Protein AF-A0A930R3G9-F1 (afdb_monomer_lite)

Secondary structure (DSSP, 8-state):
-----------HHHHHHHH-SEEEEEEETTEEEEEEESSHHHHHHHHHHHHTTSEEEEEEE--HHHHHHHHHT--TT-

Structure (mmCIF, N/CA/C/O backbone):
data_AF-A0A930R3G9-F1
#
_entry.id   AF-A0A930R3G9-F1
#
loop_
_atom_site.group_PDB
_atom_site.id
_atom_site.type_symbol
_atom_site.label_atom_id
_atom_site.label_alt_id
_atom_site.label_comp_id
_atom_site.label_asym_id
_atom_site.label_entity_id
_atom_site.label_seq_id
_atom_site.pdbx_PDB_ins_code
_atom_site.Cartn_x
_atom_site.Cartn_y
_atom_site.Cartn_z
_atom_site.occupancy
_atom_site.B_iso_or_equiv
_atom_site.auth_seq_id
_atom_site.auth_comp_id
_atom_site.auth_asym_id
_atom_site.auth_atom_id
_atom_site.pdbx_PDB_model_num
ATOM 1 N N . ILE A 1 1 ? -26.434 -15.096 -3.829 1.00 39.09 1 ILE A N 1
ATOM 2 C CA . ILE A 1 1 ? -26.590 -14.005 -2.837 1.00 39.09 1 ILE A CA 1
ATOM 3 C C . ILE A 1 1 ? -26.303 -14.604 -1.467 1.00 39.09 1 ILE A C 1
ATOM 5 O O . ILE A 1 1 ? -27.183 -15.216 -0.891 1.00 39.09 1 ILE A O 1
ATOM 9 N N . ASN A 1 2 ? -25.062 -14.487 -1.000 1.00 36.34 2 ASN A N 1
ATOM 10 C CA . ASN A 1 2 ? -24.726 -14.518 0.422 1.00 36.34 2 ASN A CA 1
ATOM 11 C C . ASN A 1 2 ? -24.072 -13.159 0.678 1.00 36.34 2 ASN A C 1
ATOM 13 O O . ASN A 1 2 ? -22.894 -12.949 0.402 1.00 36.34 2 ASN A O 1
ATOM 17 N N . LYS A 1 3 ? -24.933 -12.187 0.990 1.00 46.91 3 LYS A N 1
ATOM 18 C CA . LYS A 1 3 ? -24.596 -10.802 1.313 1.00 46.91 3 LYS A CA 1
ATOM 19 C C . LYS A 1 3 ? -24.355 -10.741 2.819 1.00 46.91 3 LYS A C 1
ATOM 21 O O . LYS A 1 3 ? -25.288 -10.993 3.570 1.00 46.91 3 LYS A O 1
ATOM 26 N N . GLY A 1 4 ? -23.149 -10.365 3.233 1.00 48.53 4 GLY A N 1
ATOM 27 C CA . GLY A 1 4 ? -22.912 -9.875 4.591 1.00 48.53 4 GLY A CA 1
ATOM 28 C C . GLY A 1 4 ? -22.571 -10.933 5.635 1.00 48.53 4 GLY A C 1
ATOM 29 O O . GLY A 1 4 ? -23.209 -10.971 6.682 1.00 48.53 4 GLY A O 1
ATOM 30 N N . GLN A 1 5 ? -21.521 -11.728 5.413 1.00 44.62 5 GLN A N 1
ATOM 31 C CA . GLN A 1 5 ? -20.760 -12.184 6.575 1.00 44.62 5 GLN A CA 1
ATOM 32 C C . GLN A 1 5 ? -19.994 -10.970 7.097 1.00 44.62 5 GLN A C 1
ATOM 34 O O . GLN A 1 5 ? -19.097 -10.467 6.421 1.00 44.62 5 GLN A O 1
ATOM 39 N N . LEU A 1 6 ? -20.427 -10.473 8.257 1.00 46.47 6 LEU A N 1
ATOM 40 C CA . LEU A 1 6 ? -19.655 -9.596 9.127 1.00 46.47 6 LEU A CA 1
ATOM 41 C C . LEU A 1 6 ? -18.322 -10.300 9.402 1.00 46.47 6 LEU A C 1
ATOM 43 O O . LEU A 1 6 ? -18.225 -11.120 10.310 1.00 46.47 6 LEU A O 1
ATOM 47 N N . VAL A 1 7 ? -17.328 -10.042 8.548 1.00 46.88 7 VAL A N 1
ATOM 48 C CA . VAL A 1 7 ? -15.931 -10.176 8.945 1.00 46.88 7 VAL A CA 1
ATOM 49 C C . VAL A 1 7 ? -15.782 -9.238 10.128 1.00 46.88 7 VAL A C 1
ATOM 51 O O . VAL A 1 7 ? -16.177 -8.075 10.062 1.00 46.88 7 VAL A O 1
ATOM 54 N N . ASP A 1 8 ? -15.362 -9.850 11.219 1.00 44.53 8 ASP A N 1
ATOM 55 C CA . ASP A 1 8 ? -15.244 -9.327 12.563 1.00 44.53 8 ASP A CA 1
ATOM 56 C C . ASP A 1 8 ? -14.899 -7.830 12.611 1.00 44.53 8 ASP A C 1
ATOM 58 O O . ASP A 1 8 ? -14.039 -7.338 11.881 1.00 44.53 8 ASP A O 1
ATOM 62 N N . LEU A 1 9 ? -15.634 -7.119 13.466 1.00 46.78 9 LEU A N 1
ATOM 63 C CA . LEU A 1 9 ? -15.673 -5.669 13.661 1.00 46.78 9 LEU A CA 1
ATOM 64 C C . LEU A 1 9 ? -14.369 -5.096 14.250 1.00 46.78 9 LEU A C 1
ATOM 66 O O . LEU A 1 9 ? -14.414 -4.268 15.159 1.00 46.78 9 LEU A O 1
ATOM 70 N N . GLN A 1 10 ? -13.200 -5.463 13.736 1.00 50.59 10 GLN A N 1
ATOM 71 C CA . GLN A 1 10 ? -12.075 -4.543 13.822 1.00 50.59 10 GLN A CA 1
ATOM 72 C C . GLN A 1 10 ? -12.434 -3.375 12.907 1.00 50.59 10 GLN A C 1
ATOM 74 O O . GLN A 1 10 ? -12.621 -3.517 11.698 1.00 50.59 10 GLN A O 1
ATOM 79 N N . THR A 1 11 ? -12.703 -2.222 13.514 1.00 59.25 11 THR A N 1
ATOM 80 C CA . THR A 1 11 ? -13.106 -1.041 12.755 1.00 59.25 11 THR A CA 1
ATOM 81 C C . THR A 1 11 ? -12.053 -0.749 11.678 1.00 59.25 11 THR A C 1
ATOM 83 O O . THR A 1 11 ? -10.875 -1.041 11.876 1.00 59.25 11 THR A O 1
ATOM 86 N N . PRO A 1 12 ? -12.419 -0.137 10.541 1.00 59.94 12 PRO A N 1
ATOM 87 C CA . PRO A 1 12 ? -11.437 0.274 9.533 1.00 59.94 12 PRO A CA 1
ATOM 88 C C . PRO A 1 12 ? -10.292 1.131 10.112 1.00 59.94 12 PRO A C 1
ATOM 90 O O . PRO A 1 12 ? -9.214 1.198 9.533 1.00 59.94 12 PRO A O 1
ATOM 93 N N . GLN A 1 13 ? -10.512 1.759 11.271 1.00 62.00 13 GLN A N 1
ATOM 94 C CA . GLN A 1 13 ? -9.498 2.474 12.044 1.00 62.00 13 GLN A CA 1
ATOM 95 C C . GLN A 1 13 ? -8.478 1.523 12.688 1.00 62.00 13 GLN A C 1
ATOM 97 O O . GLN A 1 13 ? -7.282 1.745 12.533 1.00 62.00 13 GLN A O 1
ATOM 102 N N . ASP A 1 14 ? -8.938 0.444 13.323 1.00 65.94 14 ASP A N 1
ATOM 103 C CA . ASP A 1 14 ? -8.095 -0.601 13.920 1.00 65.94 14 ASP A CA 1
ATOM 104 C C . ASP A 1 14 ? -7.211 -1.276 12.856 1.00 65.94 14 ASP A C 1
ATOM 106 O O . ASP A 1 14 ? -6.023 -1.514 13.061 1.00 65.94 14 ASP A O 1
ATOM 110 N N . PHE A 1 15 ? -7.753 -1.467 11.650 1.00 66.38 15 PHE A N 1
ATOM 111 C CA . PHE A 1 15 ? -6.971 -1.952 10.515 1.00 66.38 15 PHE A CA 1
ATOM 112 C C . PHE A 1 15 ? -6.004 -0.918 9.943 1.00 66.38 15 PHE A C 1
ATOM 114 O O . PHE A 1 15 ? -4.910 -1.295 9.547 1.00 66.38 15 PHE A O 1
ATOM 121 N N . CYS A 1 16 ? -6.342 0.374 9.914 1.00 66.00 16 CYS A N 1
ATOM 122 C CA . CYS A 1 16 ? -5.357 1.413 9.592 1.00 66.00 16 CYS A CA 1
ATOM 123 C C . CYS A 1 16 ? -4.189 1.404 10.594 1.00 66.00 16 CYS A C 1
ATOM 125 O O . CYS A 1 16 ? -3.036 1.601 10.203 1.00 66.00 16 CYS A O 1
ATOM 127 N N . GLU A 1 17 ? -4.468 1.167 11.880 1.00 69.62 17 GLU A N 1
ATOM 128 C CA . GLU A 1 17 ? -3.430 1.030 12.904 1.00 69.62 17 GLU A CA 1
ATOM 129 C C . GLU A 1 17 ? -2.612 -0.255 12.737 1.00 69.62 17 GLU A C 1
ATOM 131 O O . GLU A 1 17 ? -1.390 -0.198 12.879 1.00 69.62 17 GLU A O 1
ATOM 136 N N . ALA A 1 18 ? -3.252 -1.372 12.374 1.00 72.75 18 ALA A N 1
ATOM 137 C CA . ALA A 1 18 ? -2.615 -2.674 12.171 1.00 72.75 18 ALA A CA 1
ATOM 138 C C . ALA A 1 18 ? -1.865 -2.815 10.832 1.00 72.75 18 ALA A C 1
ATOM 140 O O . ALA A 1 18 ? -0.874 -3.535 10.771 1.00 72.75 18 ALA A O 1
ATOM 141 N N . LEU A 1 19 ? -2.304 -2.135 9.771 1.00 76.81 19 LEU A N 1
ATOM 142 C CA . LEU A 1 19 ? -1.651 -2.139 8.456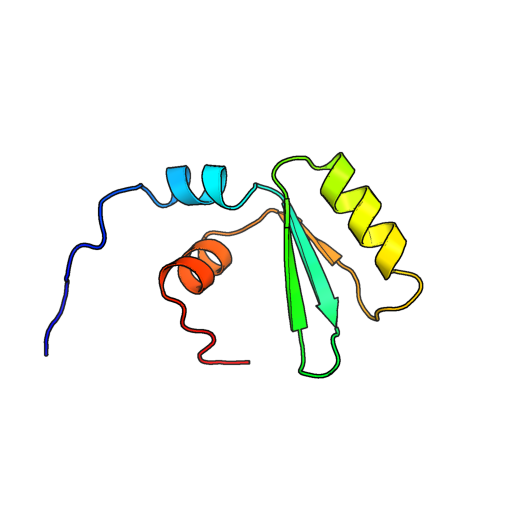 1.00 76.81 19 LEU A CA 1
ATOM 143 C C . LEU A 1 19 ? -0.447 -1.188 8.438 1.00 76.81 19 LEU A C 1
ATOM 145 O O . LEU A 1 19 ? 0.550 -1.437 7.768 1.00 76.81 19 LEU A O 1
ATOM 149 N N . GLY A 1 20 ? -0.532 -0.103 9.205 1.00 82.31 20 GLY A N 1
ATOM 150 C CA . GLY A 1 20 ? 0.472 0.948 9.256 1.00 82.31 20 GLY A CA 1
ATOM 151 C C . GLY A 1 20 ? 0.008 2.202 8.526 1.00 82.31 20 GLY A C 1
ATOM 152 O O . GLY A 1 20 ? -0.683 2.148 7.511 1.00 82.31 20 GLY A O 1
ATOM 153 N N . ARG A 1 21 ? 0.395 3.367 9.054 1.00 85.31 21 ARG A N 1
ATOM 154 C CA . ARG A 1 21 ? -0.061 4.685 8.575 1.00 85.31 21 ARG A CA 1
ATOM 155 C C . ARG A 1 21 ? 0.662 5.177 7.323 1.00 85.31 21 ARG A C 1
ATOM 157 O O . ARG A 1 21 ? 0.252 6.182 6.740 1.00 85.31 21 ARG A O 1
ATOM 164 N N . HIS A 1 22 ? 1.736 4.505 6.923 1.00 90.44 22 HIS A N 1
ATOM 165 C CA . HIS A 1 22 ? 2.568 4.896 5.795 1.00 90.44 22 HIS A CA 1
ATOM 166 C C . HIS A 1 22 ? 2.628 3.776 4.763 1.00 90.44 22 HIS A C 1
ATOM 168 O O . HIS A 1 22 ? 2.919 2.635 5.104 1.00 90.44 22 HIS A O 1
ATOM 174 N N . ALA A 1 23 ? 2.426 4.124 3.498 1.00 91.00 23 ALA A N 1
ATOM 175 C CA . ALA A 1 23 ? 2.550 3.227 2.365 1.00 91.00 23 ALA A CA 1
ATOM 176 C C . ALA A 1 23 ? 3.662 3.726 1.437 1.00 91.00 23 ALA A C 1
ATOM 178 O O . ALA A 1 23 ? 3.726 4.911 1.096 1.00 91.00 23 ALA A O 1
ATOM 179 N N . VAL A 1 24 ? 4.535 2.816 1.022 1.00 92.81 24 VAL A N 1
ATOM 180 C CA . VAL A 1 24 ? 5.477 3.027 -0.078 1.00 92.81 24 VAL A CA 1
ATOM 181 C C . VAL A 1 24 ? 4.925 2.292 -1.286 1.00 92.81 24 VAL A C 1
ATOM 183 O O . VAL A 1 24 ? 4.708 1.089 -1.213 1.00 92.81 24 VAL A O 1
ATOM 186 N N . GLU A 1 25 ? 4.698 3.012 -2.376 1.00 92.12 25 GLU A N 1
ATOM 187 C CA . GLU A 1 25 ? 4.244 2.494 -3.668 1.00 92.12 25 GLU A CA 1
ATOM 188 C C . GLU A 1 25 ? 5.385 2.604 -4.679 1.00 92.12 25 GLU A C 1
ATOM 190 O O . GLU A 1 25 ? 6.121 3.589 -4.661 1.00 92.12 25 GLU A O 1
ATOM 195 N N . TRP A 1 26 ? 5.556 1.611 -5.548 1.00 93.56 26 TRP A N 1
ATOM 196 C CA . TRP A 1 26 ? 6.539 1.646 -6.632 1.00 93.56 26 TRP A CA 1
ATOM 197 C C . TRP A 1 26 ? 6.057 0.859 -7.849 1.00 93.56 26 TRP A C 1
ATOM 199 O O . TRP A 1 26 ? 5.162 0.018 -7.752 1.00 93.56 26 TRP A O 1
ATOM 209 N N . ASP A 1 27 ? 6.655 1.131 -9.006 1.00 90.75 27 ASP A N 1
ATOM 210 C CA . ASP A 1 27 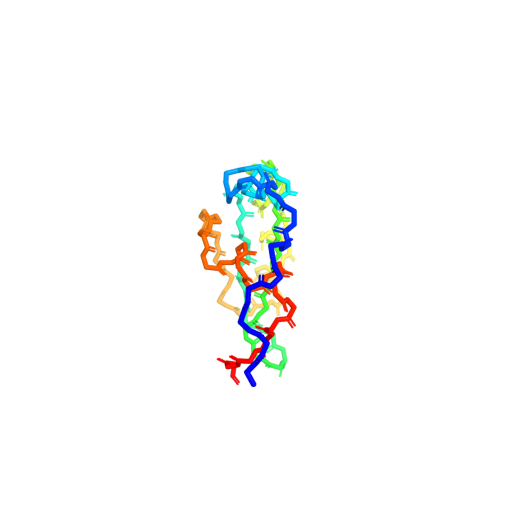? 6.406 0.368 -10.226 1.00 90.75 27 ASP A CA 1
ATOM 211 C C . ASP A 1 27 ? 7.253 -0.913 -10.198 1.00 90.75 27 ASP A C 1
ATOM 213 O O . ASP A 1 27 ? 8.487 -0.868 -10.170 1.00 90.75 27 ASP A O 1
ATOM 217 N N . GLY A 1 28 ? 6.583 -2.059 -10.103 1.00 84.44 28 GLY A N 1
ATOM 218 C CA . GLY A 1 28 ? 7.182 -3.387 -10.143 1.00 84.44 28 GLY A CA 1
ATOM 219 C C . GLY A 1 28 ? 6.981 -4.060 -11.502 1.00 84.44 28 GLY A C 1
ATOM 220 O O . GLY A 1 28 ? 6.282 -3.562 -12.378 1.00 84.44 28 GLY A O 1
ATOM 221 N N . ALA A 1 29 ? 7.573 -5.244 -11.668 1.00 80.19 29 ALA A N 1
ATOM 222 C CA . ALA A 1 29 ? 7.537 -5.978 -12.937 1.00 80.19 29 ALA A CA 1
ATOM 223 C C . ALA A 1 29 ? 6.121 -6.383 -13.404 1.00 80.19 29 ALA A C 1
ATOM 225 O O . ALA A 1 29 ? 5.908 -6.544 -14.601 1.00 80.19 29 ALA A O 1
ATOM 226 N N . ASP A 1 30 ? 5.179 -6.540 -12.471 1.00 79.88 30 ASP A N 1
ATOM 227 C CA . ASP A 1 30 ? 3.788 -6.960 -12.724 1.00 79.88 30 ASP A CA 1
ATOM 228 C C . ASP A 1 30 ? 2.791 -5.791 -12.564 1.00 79.88 30 ASP A C 1
ATOM 230 O O . ASP A 1 30 ? 1.584 -5.985 -12.471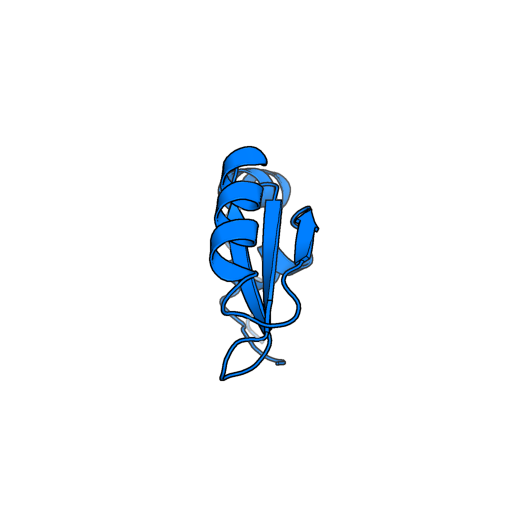 1.00 79.88 30 ASP A O 1
ATOM 234 N N . GLY A 1 31 ? 3.303 -4.556 -12.489 1.00 83.75 31 GLY A N 1
ATOM 235 C CA . GLY A 1 31 ? 2.532 -3.348 -12.203 1.00 83.75 31 GLY A CA 1
ATOM 236 C C . GLY A 1 31 ? 2.859 -2.747 -10.835 1.00 83.75 31 GLY A C 1
ATOM 237 O O . GLY A 1 31 ? 3.925 -2.981 -10.262 1.00 83.75 31 GLY A O 1
ATOM 238 N N . ARG A 1 32 ? 1.950 -1.925 -10.304 1.00 86.00 32 ARG A N 1
ATOM 239 C CA . ARG A 1 32 ? 2.171 -1.209 -9.042 1.00 86.00 32 ARG A CA 1
ATOM 240 C C . ARG A 1 32 ? 2.249 -2.164 -7.860 1.00 86.00 32 ARG A C 1
ATOM 242 O O . ARG A 1 32 ? 1.313 -2.909 -7.576 1.00 86.00 32 ARG A O 1
ATOM 249 N N . ALA A 1 33 ? 3.349 -2.064 -7.133 1.00 87.62 33 ALA A N 1
ATOM 250 C CA . ALA A 1 33 ? 3.572 -2.737 -5.871 1.00 87.62 33 ALA A CA 1
ATOM 251 C C . ALA A 1 33 ? 3.505 -1.732 -4.718 1.00 87.62 33 ALA A C 1
ATOM 253 O O . ALA A 1 33 ? 3.739 -0.535 -4.889 1.00 87.62 33 ALA A O 1
ATOM 254 N N . TYR A 1 34 ? 3.169 -2.232 -3.535 1.00 87.44 34 TYR A N 1
ATOM 255 C CA . TYR A 1 34 ? 3.013 -1.419 -2.340 1.00 87.44 34 TYR A CA 1
ATOM 256 C C . TYR A 1 34 ? 3.476 -2.175 -1.098 1.00 87.44 34 TYR A C 1
ATOM 258 O O . TYR A 1 34 ? 3.432 -3.405 -1.033 1.00 87.44 34 TYR A O 1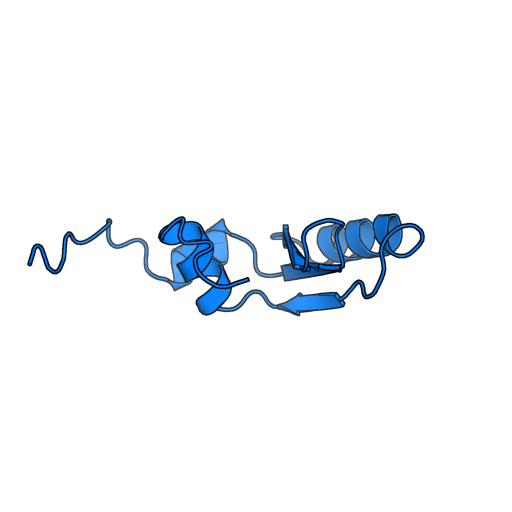
ATOM 266 N N . ARG A 1 35 ? 3.936 -1.419 -0.101 1.00 88.56 35 ARG A N 1
ATOM 267 C CA . ARG A 1 35 ? 4.325 -1.929 1.213 1.00 88.56 35 ARG A CA 1
ATOM 268 C C . ARG A 1 35 ? 3.956 -0.936 2.299 1.00 88.56 35 ARG A C 1
ATOM 270 O O . ARG A 1 35 ? 4.237 0.255 2.168 1.00 88.56 35 ARG A O 1
ATOM 277 N N . PHE A 1 36 ? 3.378 -1.446 3.378 1.00 88.88 36 PHE A N 1
ATOM 278 C CA . PHE A 1 36 ? 2.912 -0.642 4.498 1.00 88.88 36 PHE A CA 1
ATOM 279 C C . PHE A 1 36 ? 3.888 -0.672 5.676 1.00 88.88 36 PHE A C 1
ATOM 281 O O . PHE A 1 36 ? 4.618 -1.643 5.884 1.00 88.88 36 PHE A O 1
ATOM 288 N N . PHE A 1 37 ? 3.907 0.427 6.422 1.00 90.31 37 PHE A N 1
ATOM 289 C CA . PHE A 1 37 ? 4.801 0.687 7.538 1.00 90.31 37 PHE A CA 1
ATOM 290 C C . PHE A 1 37 ? 4.065 1.469 8.627 1.00 90.31 37 PHE A C 1
ATOM 292 O O . PHE A 1 37 ? 3.332 2.428 8.357 1.00 90.31 37 PHE A O 1
ATOM 299 N N . HIS A 1 38 ? 4.316 1.113 9.884 1.00 88.62 38 HIS A N 1
ATOM 300 C CA . HIS A 1 38 ? 3.779 1.849 11.031 1.00 88.62 38 HIS A CA 1
ATOM 301 C C . HIS A 1 38 ? 4.577 3.122 11.327 1.00 88.62 38 HIS A C 1
ATOM 303 O O . HIS A 1 38 ? 4.002 4.113 11.781 1.00 88.62 38 HIS A O 1
ATOM 309 N N . ILE A 1 39 ? 5.885 3.101 11.049 1.00 90.56 39 ILE A N 1
ATOM 310 C CA . ILE A 1 39 ? 6.826 4.182 11.348 1.00 90.56 39 ILE A CA 1
ATOM 311 C C . ILE A 1 39 ? 7.245 4.878 10.049 1.00 90.56 39 ILE A C 1
ATOM 313 O O . ILE A 1 39 ? 7.703 4.243 9.098 1.00 90.56 39 ILE A O 1
ATOM 317 N N . GLN A 1 40 ? 7.123 6.208 10.017 1.00 89.12 40 GLN A N 1
ATOM 318 C CA . GLN A 1 40 ? 7.469 7.016 8.843 1.00 89.12 40 GLN A CA 1
ATOM 319 C C . GLN A 1 40 ? 8.943 6.877 8.443 1.00 89.12 40 GLN A C 1
ATOM 321 O O . GLN A 1 40 ? 9.264 6.851 7.256 1.00 89.12 40 GLN A O 1
ATOM 326 N N . GLU A 1 41 ? 9.842 6.806 9.425 1.00 93.00 41 GLU A N 1
ATOM 327 C CA . GLU A 1 41 ? 11.281 6.665 9.192 1.00 93.00 41 GLU A CA 1
AT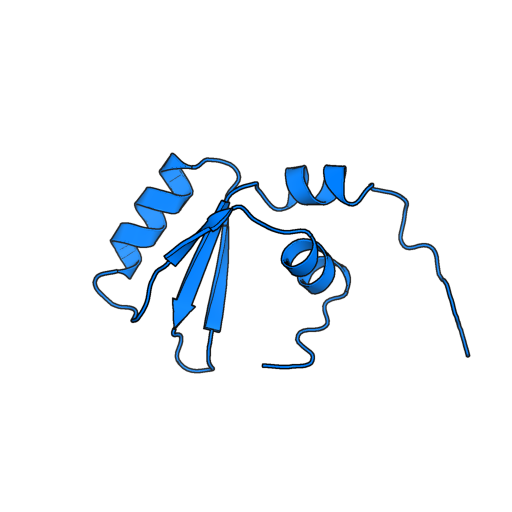OM 328 C C . GLU A 1 41 ? 11.625 5.339 8.507 1.00 93.00 41 GLU A C 1
ATOM 330 O O . GLU A 1 41 ? 12.416 5.339 7.565 1.00 93.00 41 GLU A O 1
ATOM 335 N N . GLU A 1 42 ? 10.981 4.234 8.898 1.00 93.12 42 GLU A N 1
ATOM 336 C CA . GLU A 1 42 ? 11.150 2.937 8.232 1.00 93.12 42 GLU A CA 1
ATOM 337 C C . GLU A 1 42 ? 10.647 2.982 6.790 1.00 93.12 42 GLU A C 1
ATOM 339 O O . GLU A 1 42 ? 11.358 2.564 5.875 1.00 93.12 42 GLU A O 1
ATOM 344 N N . ALA A 1 43 ? 9.466 3.569 6.573 1.00 92.69 43 ALA A N 1
ATOM 345 C CA . ALA A 1 43 ? 8.900 3.744 5.239 1.00 92.69 43 ALA A CA 1
ATOM 346 C C . ALA A 1 43 ? 9.839 4.556 4.336 1.00 92.69 43 ALA A C 1
ATOM 348 O O . ALA A 1 43 ? 10.095 4.198 3.188 1.00 92.69 43 ALA A O 1
ATOM 349 N N . ARG A 1 44 ? 10.400 5.645 4.871 1.00 92.75 44 ARG A N 1
ATOM 350 C CA . ARG A 1 44 ? 11.325 6.514 4.142 1.00 92.75 44 ARG A CA 1
ATOM 351 C C . ARG A 1 44 ? 12.658 5.829 3.861 1.00 92.75 44 ARG A C 1
ATOM 353 O O . ARG A 1 44 ? 13.194 5.995 2.770 1.00 92.75 44 ARG A O 1
ATOM 360 N N . SER A 1 45 ? 13.194 5.090 4.829 1.00 94.50 45 SER A N 1
ATOM 361 C CA . SER A 1 45 ? 14.429 4.320 4.660 1.00 94.50 45 SER A CA 1
ATOM 362 C C . SER A 1 45 ? 14.263 3.263 3.567 1.00 94.50 45 SER A C 1
ATOM 364 O O . SER A 1 45 ? 15.085 3.177 2.656 1.00 94.50 45 SER A O 1
ATOM 366 N N . TYR A 1 46 ? 13.141 2.537 3.593 1.00 93.94 46 TYR A N 1
ATOM 367 C CA . TYR A 1 46 ? 12.804 1.561 2.563 1.00 93.94 46 TYR A CA 1
ATOM 368 C C . TYR A 1 46 ? 12.647 2.206 1.185 1.00 93.94 46 TYR A C 1
ATOM 370 O O . TYR A 1 46 ? 13.269 1.736 0.238 1.00 93.94 46 TYR A O 1
ATOM 378 N N . ALA A 1 47 ? 11.877 3.299 1.086 1.00 93.00 47 ALA A N 1
ATOM 379 C CA . ALA A 1 47 ? 11.695 4.042 -0.159 1.00 93.00 47 ALA A CA 1
ATOM 380 C C . ALA A 1 47 ? 13.046 4.426 -0.774 1.00 93.00 47 ALA A C 1
ATOM 382 O O . ALA A 1 47 ? 13.300 4.067 -1.917 1.00 93.00 47 ALA A O 1
ATOM 383 N N . ARG A 1 48 ? 13.960 5.016 0.009 1.00 93.19 48 ARG A N 1
ATOM 384 C CA . ARG A 1 48 ? 15.304 5.352 -0.487 1.00 93.19 48 ARG A CA 1
ATOM 385 C C . ARG A 1 48 ? 16.099 4.144 -0.963 1.00 93.19 48 ARG A C 1
ATOM 387 O O . ARG A 1 48 ? 16.802 4.247 -1.958 1.00 93.19 48 ARG A O 1
ATOM 394 N N . GLY A 1 49 ? 15.993 3.017 -0.261 1.00 94.12 49 GLY A N 1
ATOM 395 C CA . GLY A 1 49 ? 16.689 1.787 -0.639 1.00 94.12 49 GLY A CA 1
ATOM 396 C C . GLY A 1 49 ? 16.198 1.197 -1.962 1.00 94.12 49 GLY A C 1
ATOM 397 O O . GLY A 1 49 ? 16.968 0.540 -2.656 1.00 94.12 49 GLY A O 1
ATOM 398 N N . ILE A 1 50 ? 14.933 1.434 -2.325 1.00 92.81 50 ILE A N 1
ATOM 399 C CA . ILE A 1 50 ? 14.364 0.955 -3.590 1.00 92.81 50 ILE A CA 1
ATOM 400 C C . ILE A 1 50 ? 14.342 2.020 -4.690 1.00 92.81 50 ILE A C 1
ATOM 402 O O . ILE A 1 50 ? 14.273 1.643 -5.852 1.00 92.81 50 ILE A O 1
ATOM 406 N N . GLU A 1 51 ? 14.453 3.313 -4.368 1.00 90.88 51 GLU A N 1
ATOM 407 C CA . GLU A 1 51 ? 14.491 4.432 -5.330 1.00 90.88 51 GLU A CA 1
ATOM 408 C C . GLU A 1 51 ? 15.607 4.291 -6.374 1.00 90.88 51 GLU A C 1
ATOM 410 O O . GLU A 1 51 ? 15.461 4.768 -7.496 1.00 90.88 51 GLU A O 1
ATOM 415 N N . GLU A 1 52 ? 16.703 3.606 -6.039 1.00 87.19 52 GLU A N 1
ATOM 416 C CA . GLU A 1 52 ? 17.813 3.362 -6.969 1.00 87.19 52 GLU A CA 1
ATOM 417 C C . GLU A 1 52 ? 17.532 2.230 -7.972 1.00 87.19 52 GLU A C 1
ATOM 419 O O . GLU A 1 52 ? 18.155 2.175 -9.029 1.00 87.19 52 GLU A O 1
ATOM 424 N N . THR A 1 53 ? 16.612 1.312 -7.651 1.00 88.69 53 THR A N 1
ATOM 425 C CA . THR A 1 53 ? 16.353 0.094 -8.447 1.00 88.69 53 THR A CA 1
ATOM 426 C C . THR A 1 53 ? 14.955 0.070 -9.070 1.00 88.69 53 THR A C 1
ATOM 428 O O . THR A 1 53 ? 14.756 -0.544 -10.115 1.00 88.69 53 THR A O 1
ATOM 431 N N . MET A 1 54 ? 13.984 0.727 -8.440 1.00 90.69 54 MET A N 1
ATOM 432 C CA . MET A 1 54 ? 12.572 0.708 -8.811 1.00 90.69 54 MET A CA 1
ATOM 433 C C . MET A 1 54 ? 12.145 2.062 -9.367 1.00 90.69 54 MET A C 1
ATOM 435 O O . MET A 1 54 ? 12.543 3.118 -8.874 1.00 90.69 54 MET A O 1
ATOM 439 N N . ALA A 1 55 ? 11.284 2.041 -10.382 1.00 87.00 55 ALA A N 1
ATOM 440 C CA . ALA A 1 55 ? 10.735 3.263 -10.944 1.00 87.00 55 ALA A CA 1
ATOM 441 C C . ALA A 1 55 ? 9.572 3.790 -10.088 1.00 87.00 55 ALA A C 1
ATOM 443 O O . ALA A 1 55 ? 8.806 3.029 -9.497 1.00 87.00 55 ALA A O 1
ATOM 444 N N . ARG A 1 56 ? 9.415 5.120 -10.069 1.00 88.19 56 ARG A N 1
ATOM 445 C CA . ARG A 1 56 ? 8.244 5.818 -9.507 1.00 88.19 56 ARG A CA 1
ATOM 446 C C . ARG A 1 56 ? 7.927 5.428 -8.054 1.00 88.19 56 ARG A C 1
ATOM 448 O O . ARG A 1 56 ? 6.781 5.150 -7.714 1.00 88.19 56 ARG A O 1
ATOM 455 N N . VAL A 1 57 ? 8.943 5.450 -7.196 1.00 93.38 57 VAL A N 1
ATOM 456 C CA . VAL A 1 57 ? 8.764 5.236 -5.756 1.00 93.38 57 VAL A CA 1
ATOM 457 C C . VAL A 1 57 ? 8.070 6.449 -5.131 1.00 93.38 57 VAL A C 1
ATOM 459 O O . VAL A 1 57 ? 8.502 7.589 -5.302 1.00 93.38 57 VAL A O 1
ATOM 462 N N . LEU A 1 58 ? 6.979 6.211 -4.411 1.00 91.94 58 LEU A N 1
ATOM 463 C CA . LEU A 1 58 ? 6.136 7.229 -3.795 1.00 91.94 58 LEU A CA 1
ATOM 464 C C . LEU A 1 58 ? 5.834 6.844 -2.350 1.00 91.94 58 LEU A C 1
ATOM 466 O O . LEU A 1 58 ? 5.287 5.780 -2.075 1.00 91.94 58 LEU A O 1
ATOM 470 N N . LEU A 1 59 ? 6.144 7.746 -1.422 1.00 91.88 59 LEU A N 1
ATOM 471 C CA . LEU A 1 59 ? 5.716 7.640 -0.032 1.00 91.88 59 LEU A CA 1
ATOM 472 C C . LEU A 1 59 ? 4.403 8.409 0.143 1.00 91.88 59 LEU A C 1
ATOM 474 O O . LEU A 1 59 ? 4.362 9.624 -0.059 1.00 91.88 59 LEU A O 1
ATOM 478 N N . ARG A 1 60 ? 3.343 7.717 0.560 1.00 90.31 60 ARG A N 1
ATOM 479 C CA . ARG A 1 60 ? 2.018 8.297 0.818 1.00 90.31 60 ARG A CA 1
ATOM 480 C C . ARG A 1 60 ? 1.447 7.796 2.148 1.00 90.31 60 ARG A C 1
ATOM 482 O O . ARG A 1 60 ? 1.881 6.759 2.648 1.00 90.31 60 ARG A O 1
ATOM 489 N N . PRO A 1 61 ? 0.500 8.515 2.771 1.00 85.75 61 PRO A N 1
ATOM 490 C CA . PRO A 1 61 ? -0.271 7.938 3.863 1.00 85.75 61 PRO A CA 1
ATOM 491 C C . PRO A 1 61 ? -1.109 6.757 3.354 1.00 85.75 61 PRO A C 1
ATOM 493 O O . PRO A 1 61 ? -1.588 6.765 2.216 1.00 85.75 61 PRO A O 1
ATOM 496 N N . THR A 1 62 ? -1.279 5.752 4.206 1.00 83.50 62 THR A N 1
ATOM 497 C CA . THR A 1 62 ? -2.189 4.628 3.953 1.00 83.50 62 THR A CA 1
ATOM 498 C C . THR A 1 62 ? -3.629 5.127 3.958 1.00 83.50 62 THR A C 1
ATOM 500 O O . THR A 1 62 ? -3.999 5.931 4.819 1.00 83.50 62 THR A O 1
ATOM 503 N N . ASN A 1 63 ? -4.442 4.667 3.006 1.00 78.31 63 ASN A N 1
ATOM 504 C CA . ASN A 1 63 ? -5.847 5.047 2.911 1.00 78.31 63 ASN A CA 1
ATOM 505 C C . ASN A 1 63 ? -6.781 3.856 3.190 1.00 78.31 63 ASN A C 1
ATOM 507 O O . ASN A 1 63 ? -6.368 2.699 3.207 1.00 78.31 63 ASN A O 1
ATOM 511 N N . LEU A 1 64 ? -8.070 4.144 3.381 1.00 71.69 64 LEU A N 1
ATOM 512 C CA . LEU A 1 64 ? -9.104 3.133 3.627 1.00 71.69 64 LEU A CA 1
ATOM 513 C C . LEU A 1 64 ? -9.247 2.123 2.481 1.00 71.69 64 LEU A C 1
ATOM 515 O O . LEU A 1 64 ? -9.618 0.979 2.720 1.00 71.69 64 LEU A O 1
ATOM 519 N N . GLU A 1 65 ? -8.950 2.537 1.250 1.00 76.06 65 GLU A N 1
ATOM 520 C CA . GLU A 1 65 ? -8.964 1.651 0.084 1.00 76.06 65 GLU A CA 1
ATOM 521 C C . GLU A 1 65 ? -7.859 0.589 0.164 1.00 76.06 65 GLU A C 1
ATOM 523 O O . GLU A 1 65 ? -8.131 -0.582 -0.080 1.00 76.06 65 GLU A O 1
ATOM 528 N N . ASP A 1 66 ? -6.653 0.959 0.611 1.00 76.69 66 ASP A N 1
ATOM 529 C CA . ASP A 1 66 ? -5.547 0.015 0.817 1.00 76.69 66 ASP A CA 1
ATOM 530 C C . ASP A 1 66 ? -5.902 -1.033 1.881 1.00 76.69 66 ASP A C 1
ATOM 532 O O . ASP A 1 66 ? -5.722 -2.235 1.685 1.00 76.69 66 ASP A O 1
ATOM 536 N N . VAL A 1 67 ? -6.483 -0.566 2.990 1.00 72.75 67 VAL A N 1
ATOM 537 C CA . VAL A 1 67 ? -6.986 -1.418 4.072 1.00 72.75 67 VAL A CA 1
ATOM 538 C C . VAL A 1 67 ? -8.056 -2.376 3.566 1.00 72.75 67 VAL A C 1
ATOM 540 O O . VAL A 1 67 ? -8.034 -3.558 3.899 1.00 72.75 67 VAL A O 1
ATOM 543 N N . PHE A 1 68 ? -8.972 -1.892 2.730 1.00 69.06 68 PHE A N 1
ATOM 544 C CA . PHE A 1 68 ? -10.028 -2.717 2.160 1.00 69.06 68 PHE A CA 1
ATOM 545 C C . PHE A 1 68 ? -9.490 -3.772 1.180 1.00 69.06 68 PHE A C 1
ATOM 547 O O . PHE A 1 68 ? -9.963 -4.910 1.195 1.00 69.06 68 PHE A O 1
ATOM 554 N N . ILE A 1 69 ? -8.493 -3.436 0.356 1.00 73.25 69 ILE A N 1
ATOM 555 C CA . ILE A 1 69 ? -7.846 -4.384 -0.567 1.00 73.25 69 ILE A CA 1
ATOM 556 C C . ILE A 1 69 ? -7.160 -5.508 0.216 1.00 73.25 69 ILE A C 1
ATOM 558 O O . ILE A 1 69 ? -7.376 -6.681 -0.095 1.00 73.25 69 ILE A O 1
ATOM 562 N N . GLU A 1 70 ? -6.394 -5.169 1.257 1.00 73.12 70 GLU A N 1
ATOM 563 C CA . GLU A 1 70 ? -5.693 -6.160 2.084 1.00 73.12 70 GLU A CA 1
ATOM 564 C C . GLU A 1 70 ? -6.682 -7.039 2.869 1.00 73.12 70 GLU A C 1
ATOM 566 O O . GLU A 1 70 ? -6.557 -8.262 2.897 1.00 73.12 70 GLU A O 1
ATOM 571 N N . LEU A 1 71 ? -7.735 -6.433 3.429 1.00 67.00 71 LEU A N 1
ATOM 572 C CA . LEU A 1 71 ? -8.794 -7.137 4.161 1.00 67.00 71 LEU A CA 1
ATOM 573 C C . LEU A 1 71 ? -9.577 -8.120 3.303 1.00 67.00 71 LEU A C 1
ATOM 575 O O . LEU A 1 71 ? -9.951 -9.202 3.754 1.00 67.00 71 LEU A O 1
ATOM 579 N N . THR A 1 72 ? -9.900 -7.717 2.079 1.00 65.19 72 THR A N 1
ATOM 580 C CA . THR A 1 72 ? -10.729 -8.533 1.192 1.00 65.19 72 THR A CA 1
ATOM 581 C C . THR A 1 72 ? -9.908 -9.527 0.384 1.00 65.19 72 THR A C 1
ATOM 583 O O . THR A 1 72 ? -10.497 -10.392 -0.268 1.00 65.19 72 THR A O 1
ATOM 586 N N . GLY A 1 73 ? -8.573 -9.411 0.393 1.00 61.09 73 GLY A N 1
ATOM 587 C CA . GLY A 1 73 ? -7.668 -10.199 -0.445 1.00 61.09 73 GLY A CA 1
ATOM 588 C C . GLY A 1 73 ? -7.943 -10.047 -1.945 1.00 61.09 73 GLY A C 1
ATOM 589 O O . GLY A 1 73 ? -7.410 -10.804 -2.757 1.00 61.09 73 GLY A O 1
ATOM 590 N N . ARG A 1 74 ? -8.803 -9.096 -2.334 1.00 52.03 74 ARG A N 1
ATOM 591 C CA . ARG A 1 74 ? -9.200 -8.867 -3.718 1.00 52.03 74 ARG A CA 1
ATOM 592 C C . ARG A 1 74 ? -8.234 -7.874 -4.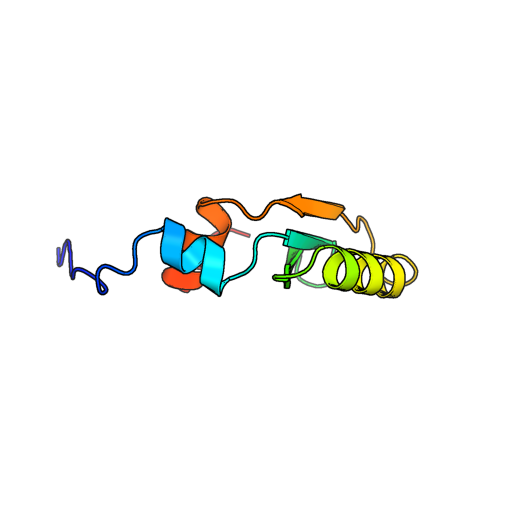332 1.00 52.03 74 ARG A C 1
ATOM 594 O O . ARG A 1 74 ? -8.503 -6.681 -4.385 1.00 52.03 74 ARG A O 1
ATOM 601 N N . LYS A 1 75 ? -7.147 -8.403 -4.887 1.00 54.34 75 LYS A N 1
ATOM 602 C CA . LYS A 1 75 ? -6.370 -7.735 -5.943 1.00 54.34 75 LYS A CA 1
ATOM 603 C C . LYS A 1 75 ? -7.125 -7.782 -7.283 1.00 54.34 75 LYS A C 1
ATOM 605 O O . LYS A 1 75 ? -6.555 -8.113 -8.313 1.00 54.34 75 LYS A O 1
ATOM 610 N N . GLU A 1 76 ? -8.435 -7.549 -7.268 1.00 41.44 76 GLU A N 1
ATOM 611 C CA . GLU A 1 76 ? -9.255 -7.555 -8.481 1.00 41.44 76 GLU A CA 1
ATOM 612 C C . GLU A 1 76 ? -9.236 -6.133 -9.048 1.00 41.44 76 GLU A C 1
ATOM 614 O O . GLU A 1 76 ? -10.039 -5.295 -8.640 1.00 41.44 76 GLU A O 1
ATOM 619 N N . GLY A 1 77 ? -8.294 -5.856 -9.954 1.00 43.66 77 GLY A N 1
ATOM 620 C CA . GLY A 1 77 ? -8.310 -4.636 -10.769 1.00 43.66 77 GLY A CA 1
ATOM 621 C C . GLY A 1 77 ? -6.994 -3.869 -10.881 1.00 43.66 77 GLY A C 1
ATOM 622 O O . GLY A 1 77 ? -7.041 -2.639 -10.874 1.00 43.66 77 GLY A O 1
ATOM 623 N N . LEU A 1 78 ? -5.853 -4.562 -10.987 1.00 41.03 78 LEU A N 1
ATOM 624 C CA . LEU A 1 78 ? -4.651 -3.974 -11.587 1.00 41.03 78 LEU A CA 1
ATOM 625 C C . LEU A 1 78 ? -4.641 -4.231 -13.098 1.00 41.03 78 LEU A C 1
ATOM 627 O O . LEU A 1 78 ? -5.004 -5.365 -13.487 1.00 41.03 78 LEU A O 1
#

pLDDT: mean 75.8, std 17.62, range [36.34, 94.5]

Radius of gyration: 14.33 Å; chains: 1; bounding box: 44×23×27 Å

Sequence (78 aa):
INKGQLVDLQTPQDFCEALGRHAVEWDGADGRAYRFFHIQEEARSYARGIEETMARVLLRPTNLEDVFIELTGRKEGL

Foldseek 3Di:
DPPDPPPDPPDLVNLLQVQAFKKKWFQDPVGIDIHHDNDPVVSVVVLVVCVVPTHDIDIDTDDSVNSVCVVVVPPPDD